Protein AF-A0A9E5TI72-F1 (afdb_monomer_lite)

pLDDT: mean 92.55, std 7.23, range [55.94, 98.62]

Sequence (106 aa):
EDNPNVIVIEGPGAYIRYICFNATTPPFDNVKVKQAISLAIDRDEISDRVYLGTHEPLYSMVPMGMEGHIDAFPERDLEAAKALLTEAGYSEASPLEMDLWWTPAH

Radius of gyration: 17.25 Å; chains: 1; bounding box: 38×29×51 Å

Foldseek 3Di:
DPDPVDDDDADDDFDDDDADDPCVDPPNVDVLLVLLVLQQDDQVCCCCPVVVVSDDRDQAP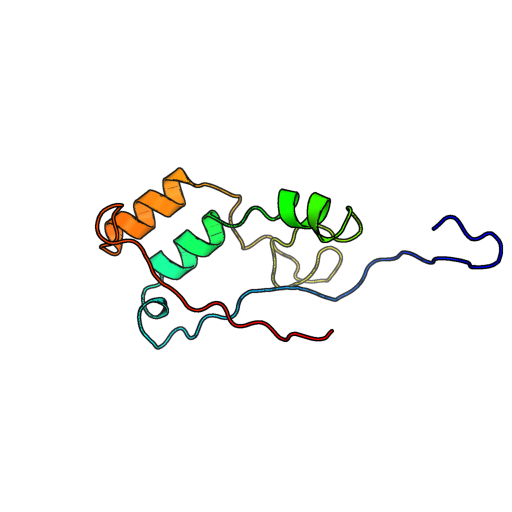GDPPDPPDDRPGDHHDNVSSVVSCVVSVADPVRHDDDDGDDDPDD

Secondary structure (DSSP, 8-state):
---TT-------------PPP-TTSTTTTSHHHHHHHHHH--HHHHHHHTSTTSS-----SS-TTSTT----SPPP-HHHHHHHHHHTT-BTTBPPP------S--

Structure (mmCIF, N/CA/C/O backbone):
data_AF-A0A9E5TI72-F1
#
_entry.id   AF-A0A9E5TI72-F1
#
loop_
_atom_site.group_PDB
_atom_site.id
_atom_site.type_symbol
_atom_site.label_atom_id
_atom_site.label_alt_id
_atom_site.label_comp_id
_atom_site.label_asym_id
_atom_site.label_entity_id
_atom_site.label_seq_id
_atom_site.pdbx_PDB_ins_code
_atom_site.Cartn_x
_atom_site.Cartn_y
_atom_site.Cartn_z
_atom_site.occupancy
_atom_site.B_iso_or_equiv
_atom_site.auth_seq_id
_atom_site.auth_comp_id
_atom_site.auth_asym_id
_atom_site.auth_atom_id
_atom_site.pdbx_PDB_model_num
ATOM 1 N N . GLU A 1 1 ? 9.621 1.715 -26.486 1.00 61.62 1 GLU A N 1
ATOM 2 C CA . GLU A 1 1 ? 10.948 1.199 -26.884 1.00 61.62 1 GLU A CA 1
ATOM 3 C C . GLU A 1 1 ? 11.230 1.256 -28.405 1.00 61.62 1 GLU A C 1
ATOM 5 O O . GLU A 1 1 ? 12.231 0.709 -28.845 1.00 61.62 1 GLU A O 1
ATOM 10 N N . ASP A 1 2 ? 10.452 1.963 -29.240 1.00 76.88 2 ASP A N 1
ATOM 11 C CA . ASP A 1 2 ? 10.480 1.735 -30.707 1.00 76.88 2 ASP A CA 1
ATOM 12 C C . ASP A 1 2 ? 11.557 2.486 -31.520 1.00 76.88 2 ASP A C 1
ATOM 14 O O . ASP A 1 2 ? 11.451 2.599 -32.744 1.00 76.88 2 ASP A O 1
ATOM 18 N N . ASN A 1 3 ? 12.598 3.032 -30.884 1.00 86.69 3 ASN A N 1
ATOM 19 C CA . ASN A 1 3 ? 13.676 3.700 -31.620 1.00 86.69 3 ASN A CA 1
ATOM 20 C C . ASN A 1 3 ? 14.777 2.689 -31.994 1.00 86.69 3 ASN A C 1
ATOM 22 O O . ASN A 1 3 ? 15.510 2.260 -31.105 1.00 86.69 3 ASN A O 1
ATOM 26 N N . PRO A 1 4 ? 14.982 2.369 -33.287 1.00 85.06 4 PRO A N 1
ATOM 27 C CA . PRO A 1 4 ? 15.945 1.349 -33.712 1.00 85.06 4 PRO A CA 1
ATOM 28 C C . PRO A 1 4 ? 17.413 1.723 -33.448 1.00 85.06 4 PRO A C 1
ATOM 30 O O . PRO A 1 4 ? 18.290 0.876 -33.581 1.00 85.06 4 PRO A O 1
ATOM 33 N N . ASN A 1 5 ? 17.698 2.978 -33.081 1.00 92.62 5 ASN A N 1
ATOM 34 C CA . ASN A 1 5 ? 19.044 3.449 -32.749 1.00 92.62 5 ASN A CA 1
ATOM 35 C C . ASN A 1 5 ? 19.358 3.389 -31.244 1.00 92.62 5 ASN A C 1
ATOM 37 O O . ASN A 1 5 ? 20.406 3.880 -30.823 1.00 92.62 5 ASN A O 1
ATOM 41 N N . VAL A 1 6 ? 18.459 2.837 -30.424 1.00 91.00 6 VAL A N 1
ATOM 42 C CA . VAL A 1 6 ? 18.628 2.717 -28.972 1.00 91.00 6 VAL A CA 1
ATOM 43 C C . VAL A 1 6 ? 18.423 1.264 -28.560 1.00 91.00 6 VAL A C 1
ATOM 45 O O . VAL A 1 6 ? 17.508 0.600 -29.032 1.00 91.00 6 VAL A O 1
ATOM 48 N N . ILE A 1 7 ? 19.278 0.776 -27.661 1.00 87.69 7 ILE A N 1
ATOM 49 C CA . ILE A 1 7 ? 19.117 -0.531 -27.023 1.00 87.69 7 ILE A CA 1
ATOM 50 C C . ILE A 1 7 ? 18.590 -0.282 -25.615 1.00 87.69 7 ILE A C 1
ATOM 52 O O . ILE A 1 7 ? 19.227 0.425 -24.833 1.00 87.69 7 ILE A O 1
ATOM 56 N N . VAL A 1 8 ? 17.436 -0.865 -25.303 1.00 87.12 8 VAL A N 1
ATOM 57 C CA . VAL A 1 8 ? 16.882 -0.895 -23.947 1.00 87.12 8 VAL A CA 1
ATOM 58 C C . VAL A 1 8 ? 17.291 -2.216 -23.308 1.00 87.12 8 VAL A C 1
ATOM 60 O O . VAL A 1 8 ? 17.174 -3.271 -23.928 1.00 87.12 8 VAL A O 1
ATOM 63 N N . ILE A 1 9 ? 17.839 -2.142 -22.097 1.00 87.12 9 ILE A N 1
ATOM 64 C CA . ILE A 1 9 ? 18.251 -3.311 -21.321 1.00 87.12 9 ILE A CA 1
ATOM 65 C C . ILE A 1 9 ? 17.378 -3.355 -20.077 1.00 87.12 9 ILE A C 1
ATOM 67 O O . ILE A 1 9 ? 17.403 -2.428 -19.270 1.00 87.12 9 ILE A O 1
ATOM 71 N N . GLU A 1 10 ? 16.649 -4.452 -19.928 1.00 85.56 10 GLU A N 1
ATOM 72 C CA . GLU A 1 10 ? 15.833 -4.747 -18.757 1.00 85.56 10 GLU A CA 1
ATOM 73 C C . GLU A 1 10 ? 16.497 -5.844 -17.929 1.00 85.56 10 GLU A C 1
ATOM 75 O O . GLU A 1 10 ? 17.135 -6.760 -18.456 1.00 85.56 10 GLU A O 1
ATOM 80 N N . GLY A 1 11 ? 16.371 -5.741 -16.612 1.00 85.94 11 GLY A N 1
ATOM 81 C CA . GLY A 1 11 ? 16.940 -6.712 -15.695 1.00 85.94 11 GLY A CA 1
ATOM 82 C C . GLY A 1 11 ? 16.496 -6.471 -14.257 1.00 85.94 11 GLY A C 1
ATOM 83 O O . GLY A 1 11 ? 15.967 -5.403 -13.941 1.00 85.94 11 GLY A O 1
ATOM 84 N N . PRO A 1 12 ? 16.716 -7.457 -13.373 1.00 84.00 12 PRO A N 1
ATOM 85 C CA . PRO A 1 12 ? 16.307 -7.365 -11.980 1.00 84.00 12 PRO A CA 1
ATOM 86 C C . PRO A 1 12 ? 17.043 -6.227 -11.264 1.00 84.00 12 PRO A C 1
ATOM 88 O O . PRO A 1 12 ? 18.274 -6.141 -11.288 1.00 84.00 12 PRO A O 1
ATOM 91 N N . GLY A 1 13 ? 16.271 -5.360 -10.611 1.00 84.25 13 GLY A N 1
ATOM 92 C CA . GLY A 1 13 ? 16.761 -4.247 -9.806 1.00 84.25 13 GLY A CA 1
ATOM 93 C C . GLY A 1 13 ? 16.504 -4.456 -8.314 1.00 84.25 13 GLY A C 1
ATOM 94 O O . GLY A 1 13 ? 15.554 -5.117 -7.914 1.00 84.25 13 GLY A O 1
ATOM 95 N N . ALA A 1 14 ? 17.340 -3.843 -7.476 1.00 85.94 14 ALA A N 1
ATOM 96 C CA . ALA A 1 14 ? 17.209 -3.869 -6.015 1.00 85.94 14 ALA A CA 1
ATOM 97 C C . ALA A 1 14 ? 16.234 -2.816 -5.454 1.00 85.94 14 ALA A C 1
ATOM 99 O O . ALA A 1 14 ? 16.101 -2.668 -4.239 1.00 85.94 14 ALA A O 1
ATOM 100 N N . TYR A 1 15 ? 15.635 -2.006 -6.325 1.00 88.38 15 TYR A N 1
ATOM 101 C CA . TYR A 1 15 ? 14.906 -0.812 -5.926 1.00 88.38 15 TYR A CA 1
ATOM 102 C C . TYR A 1 15 ? 13.483 -1.150 -5.499 1.00 88.38 15 TYR A C 1
ATOM 104 O O . TYR A 1 15 ? 12.771 -1.877 -6.184 1.00 88.38 15 TYR A O 1
ATOM 112 N N . ILE A 1 16 ? 13.064 -0.563 -4.380 1.00 92.06 16 ILE A N 1
ATOM 113 C CA . ILE A 1 16 ? 11.712 -0.698 -3.842 1.00 92.06 16 ILE A CA 1
ATOM 114 C C . ILE A 1 16 ? 11.060 0.667 -3.658 1.00 92.06 16 ILE A C 1
ATOM 116 O O . ILE A 1 16 ? 11.728 1.686 -3.462 1.00 92.06 16 ILE A O 1
ATOM 120 N N . ARG A 1 17 ? 9.730 0.676 -3.687 1.00 91.81 17 ARG A N 1
ATOM 121 C CA . ARG A 1 17 ? 8.892 1.844 -3.413 1.00 91.81 17 ARG A CA 1
ATOM 122 C C . ARG A 1 17 ? 7.946 1.484 -2.278 1.00 91.81 17 ARG A C 1
ATOM 124 O O . ARG A 1 17 ? 7.289 0.451 -2.327 1.00 91.81 17 ARG A O 1
ATOM 131 N N . TYR A 1 18 ? 7.914 2.312 -1.243 1.00 92.56 18 TYR A N 1
ATOM 132 C CA . TYR A 1 18 ? 7.164 2.031 -0.024 1.00 92.56 18 TYR A CA 1
ATOM 133 C C . TYR A 1 18 ? 6.679 3.325 0.625 1.00 92.56 18 TYR A C 1
ATOM 135 O O . TYR A 1 18 ? 7.249 4.397 0.421 1.00 92.56 18 TYR A O 1
ATOM 143 N N . ILE A 1 19 ? 5.613 3.207 1.416 1.00 92.44 19 ILE A N 1
ATOM 144 C CA . ILE A 1 19 ? 5.082 4.295 2.236 1.00 92.44 19 ILE A CA 1
ATOM 145 C C . ILE A 1 19 ? 5.718 4.200 3.621 1.00 92.44 19 ILE A C 1
ATOM 147 O O . ILE A 1 19 ? 5.695 3.148 4.262 1.00 92.44 19 ILE A O 1
ATOM 151 N N . CYS A 1 20 ? 6.271 5.313 4.095 1.00 93.12 20 CYS A N 1
ATOM 152 C CA . CYS A 1 20 ? 6.812 5.427 5.443 1.00 93.12 20 CYS A CA 1
ATOM 153 C C . CYS A 1 20 ? 5.770 6.027 6.382 1.00 93.12 20 CYS A C 1
ATOM 155 O O . CYS A 1 20 ? 5.321 7.152 6.174 1.00 93.12 20 CYS A O 1
ATOM 157 N N . PHE A 1 21 ? 5.454 5.321 7.465 1.00 94.88 21 PHE A N 1
ATOM 158 C CA . PHE A 1 21 ? 4.614 5.852 8.535 1.00 94.88 21 PHE A CA 1
ATOM 159 C C . PHE A 1 21 ? 5.466 6.381 9.687 1.00 94.88 21 PHE A C 1
ATOM 161 O O . PHE A 1 21 ? 6.363 5.686 10.168 1.00 94.88 21 PHE A O 1
ATOM 168 N N . ASN A 1 22 ? 5.127 7.560 10.214 1.00 95.00 22 ASN A N 1
ATOM 169 C CA . ASN A 1 22 ? 5.603 7.955 11.536 1.00 95.00 22 ASN A CA 1
ATOM 170 C C . ASN A 1 22 ? 4.809 7.187 12.603 1.00 95.00 22 ASN A C 1
ATOM 172 O O . ASN A 1 22 ? 3.743 7.612 13.035 1.00 95.00 22 ASN A O 1
ATOM 176 N N . ALA A 1 23 ? 5.349 6.052 13.042 1.00 94.94 23 ALA A N 1
ATOM 177 C CA . ALA A 1 23 ? 4.694 5.135 13.972 1.00 94.94 23 ALA A CA 1
ATOM 178 C C . ALA A 1 23 ? 4.504 5.673 15.407 1.00 94.94 23 ALA A C 1
ATOM 180 O O . ALA A 1 23 ? 4.063 4.918 16.267 1.00 94.94 23 ALA A O 1
ATOM 181 N N . THR A 1 24 ? 4.868 6.927 15.683 1.00 95.94 24 THR A N 1
ATOM 182 C CA . THR A 1 24 ? 4.764 7.554 17.014 1.00 95.94 24 THR A CA 1
ATOM 183 C C . THR A 1 24 ? 3.784 8.723 17.055 1.00 95.94 24 THR A C 1
ATOM 185 O O . THR A 1 24 ? 3.640 9.372 18.086 1.00 95.94 24 THR A O 1
ATOM 188 N N . THR A 1 25 ? 3.135 9.035 15.932 1.00 95.19 25 THR A N 1
ATOM 189 C CA . THR A 1 25 ? 2.239 10.186 15.808 1.00 95.19 25 THR A CA 1
ATOM 190 C C . THR A 1 25 ? 0.870 9.724 15.316 1.00 95.19 25 THR A C 1
ATOM 192 O O . THR A 1 25 ? 0.818 8.943 14.360 1.00 95.19 25 THR A O 1
ATOM 195 N N . PRO A 1 26 ? -0.231 10.208 15.919 1.00 94.19 26 PRO A N 1
ATOM 196 C CA . PRO A 1 26 ? -1.565 9.944 15.407 1.00 94.19 26 PRO A CA 1
ATOM 197 C C . PRO A 1 26 ? -1.712 10.358 13.936 1.00 94.19 26 PRO A C 1
ATOM 199 O O . PRO A 1 26 ? -1.170 11.394 13.545 1.00 94.19 26 PRO A O 1
ATOM 202 N N . PRO A 1 27 ? -2.437 9.582 13.114 1.00 95.56 27 PRO A N 1
ATOM 203 C CA . PRO A 1 27 ? -3.157 8.348 13.464 1.00 95.56 27 PRO A CA 1
ATOM 204 C C . PRO A 1 27 ? -2.325 7.054 13.327 1.00 95.56 27 PRO A C 1
ATOM 206 O O . PRO A 1 27 ? -2.846 5.952 13.494 1.00 95.56 27 PRO A O 1
ATOM 209 N N . PHE A 1 28 ? -1.040 7.154 12.976 1.00 97.00 28 PHE A N 1
ATOM 210 C CA . PHE A 1 28 ? -0.196 6.012 12.596 1.00 97.00 28 PHE A CA 1
ATOM 211 C C . PHE A 1 28 ? 0.519 5.323 13.771 1.00 97.00 28 PHE A C 1
ATOM 213 O O . PHE A 1 28 ? 1.193 4.295 13.591 1.00 97.00 28 PHE A O 1
ATOM 220 N N . ASP A 1 29 ? 0.376 5.869 14.976 1.00 96.88 29 ASP A N 1
ATOM 221 C CA . ASP A 1 29 ? 0.692 5.201 16.237 1.00 96.88 29 ASP A CA 1
ATOM 222 C C . ASP A 1 29 ? -0.226 3.992 16.490 1.00 96.88 29 ASP A C 1
ATOM 224 O O . ASP A 1 29 ? 0.209 2.994 17.068 1.00 96.88 29 ASP A O 1
ATOM 228 N N . ASN A 1 30 ? -1.446 4.001 15.945 1.00 97.62 30 ASN A N 1
ATOM 229 C CA . ASN A 1 30 ? -2.324 2.838 15.917 1.00 97.62 30 ASN A CA 1
ATOM 230 C C . ASN A 1 30 ? -1.908 1.839 14.817 1.00 97.62 30 ASN A C 1
ATOM 232 O O . ASN A 1 30 ? -1.991 2.107 13.616 1.00 97.62 30 ASN A O 1
ATOM 236 N N . VAL A 1 31 ? -1.499 0.631 15.219 1.00 96.88 31 VAL A N 1
ATOM 237 C CA . VAL A 1 31 ? -1.087 -0.430 14.282 1.00 96.88 31 VAL A CA 1
ATOM 238 C C . VAL A 1 31 ? -2.200 -0.846 13.316 1.00 96.88 31 VAL A C 1
ATOM 240 O O . VAL A 1 31 ? -1.900 -1.120 12.154 1.00 96.88 31 VAL A O 1
ATOM 243 N N . LYS A 1 32 ? -3.470 -0.807 13.746 1.00 97.88 32 LYS A N 1
ATOM 244 C CA . LYS A 1 32 ? -4.615 -1.176 12.901 1.00 97.88 32 LYS A CA 1
ATOM 245 C C . LYS A 1 32 ? -4.753 -0.246 11.701 1.00 97.88 32 LYS A C 1
ATOM 247 O O . LYS A 1 32 ? -5.063 -0.711 10.612 1.00 97.88 32 LYS A O 1
ATOM 252 N N . VAL A 1 33 ? -4.442 1.041 11.876 1.00 97.75 33 VAL A N 1
ATOM 253 C CA . VAL A 1 33 ? -4.460 2.030 10.787 1.00 97.75 33 VAL A CA 1
ATOM 254 C C . VAL A 1 33 ? -3.420 1.668 9.728 1.00 97.75 33 VAL A C 1
ATOM 256 O O . VAL A 1 33 ? -3.744 1.584 8.547 1.00 97.75 33 VAL A O 1
ATOM 259 N N . LYS A 1 34 ? -2.183 1.359 10.134 1.00 96.62 34 LYS A N 1
ATOM 260 C CA . LYS A 1 34 ? -1.117 0.958 9.196 1.00 96.62 34 LYS A CA 1
ATOM 261 C C . LYS A 1 34 ? -1.428 -0.364 8.490 1.00 96.62 34 LYS A C 1
ATOM 263 O O . LYS A 1 34 ? -1.168 -0.496 7.296 1.00 96.62 34 LYS A O 1
ATOM 268 N N . GLN A 1 35 ? -1.994 -1.332 9.212 1.00 96.88 35 GLN A N 1
ATOM 269 C CA . GLN A 1 35 ? -2.422 -2.610 8.640 1.00 96.88 35 GLN A CA 1
ATOM 270 C C . GLN A 1 35 ? -3.549 -2.421 7.622 1.00 96.88 35 GLN A C 1
ATOM 272 O O . GLN A 1 35 ? -3.456 -2.956 6.520 1.00 96.88 35 GLN A O 1
ATOM 277 N N . ALA A 1 36 ? -4.556 -1.607 7.948 1.00 98.06 36 ALA A N 1
ATOM 278 C CA . ALA A 1 36 ? -5.649 -1.292 7.038 1.00 98.06 36 ALA A CA 1
ATOM 279 C C . ALA A 1 36 ? -5.154 -0.635 5.746 1.00 98.06 36 ALA A C 1
ATOM 281 O O . ALA A 1 36 ? -5.575 -1.021 4.661 1.00 98.06 36 ALA A O 1
ATOM 282 N N . ILE A 1 37 ? -4.215 0.312 5.847 1.00 96.75 37 ILE A N 1
ATOM 283 C CA . ILE A 1 37 ? -3.620 0.944 4.665 1.00 96.75 37 ILE A CA 1
ATOM 284 C C . ILE A 1 37 ? -2.862 -0.095 3.830 1.00 96.75 37 ILE A C 1
ATOM 286 O O . ILE A 1 37 ? -3.034 -0.131 2.618 1.00 96.75 37 ILE A O 1
ATOM 290 N N . SER A 1 38 ? -2.079 -0.982 4.454 1.00 96.56 38 SER A N 1
ATOM 291 C CA . SER A 1 38 ? -1.340 -2.031 3.732 1.00 96.56 38 SER A CA 1
ATOM 292 C C . SER A 1 38 ? -2.253 -3.004 2.971 1.00 96.56 38 SER A C 1
ATOM 294 O O . SER A 1 38 ? -1.916 -3.396 1.853 1.00 96.56 38 SER A O 1
ATOM 296 N N . LEU A 1 39 ? -3.406 -3.353 3.556 1.00 98.12 39 LEU A N 1
ATOM 297 C CA . LEU A 1 39 ? -4.451 -4.186 2.943 1.00 98.12 39 LEU A CA 1
ATOM 298 C C . LEU A 1 39 ? -5.205 -3.463 1.818 1.00 98.12 39 LEU A C 1
ATOM 300 O O . LEU A 1 39 ? -5.715 -4.106 0.906 1.00 98.12 39 LEU A O 1
ATOM 304 N N . ALA A 1 40 ? -5.302 -2.134 1.872 1.00 97.38 40 ALA A N 1
ATOM 305 C CA . ALA A 1 40 ? -6.029 -1.359 0.871 1.00 97.38 40 ALA A CA 1
ATOM 306 C C . ALA A 1 40 ? -5.240 -1.149 -0.435 1.00 97.38 40 ALA A C 1
ATOM 308 O O . ALA A 1 40 ? -5.852 -0.902 -1.479 1.00 97.38 40 ALA A O 1
ATOM 309 N N . ILE A 1 41 ? -3.905 -1.238 -0.383 1.00 96.62 41 ILE A N 1
ATOM 310 C CA . ILE A 1 41 ? -3.021 -0.997 -1.531 1.00 96.62 41 ILE A CA 1
ATOM 311 C C . ILE A 1 41 ? -3.130 -2.143 -2.539 1.00 96.62 41 ILE A C 1
ATOM 313 O O . ILE A 1 41 ? -2.803 -3.290 -2.231 1.00 96.62 41 ILE A O 1
ATOM 317 N N . ASP A 1 42 ? -3.512 -1.796 -3.766 1.00 96.94 42 ASP A N 1
ATOM 318 C CA . ASP A 1 42 ? -3.440 -2.688 -4.918 1.00 96.94 42 ASP A CA 1
ATOM 319 C C . ASP A 1 42 ? -2.044 -2.628 -5.547 1.00 96.94 42 ASP A C 1
ATOM 321 O O . ASP A 1 42 ? -1.702 -1.685 -6.261 1.00 96.94 42 ASP A O 1
ATOM 325 N N . ARG A 1 43 ? -1.198 -3.601 -5.206 1.00 95.62 43 ARG A N 1
ATOM 326 C CA . ARG A 1 43 ? 0.193 -3.653 -5.677 1.00 95.62 43 ARG A CA 1
ATOM 327 C C . ARG A 1 43 ? 0.271 -4.075 -7.143 1.00 95.62 43 ARG A C 1
ATOM 329 O O . ARG A 1 43 ? 1.126 -3.548 -7.854 1.00 95.62 43 ARG A O 1
ATOM 336 N N . ASP A 1 44 ? -0.641 -4.939 -7.576 1.00 94.81 44 ASP A N 1
ATOM 337 C CA . ASP A 1 44 ? -0.724 -5.433 -8.950 1.00 94.81 44 ASP A CA 1
ATOM 338 C C . ASP A 1 44 ? -1.173 -4.307 -9.885 1.00 94.81 44 ASP A C 1
ATOM 340 O O . ASP A 1 44 ? -0.499 -3.997 -10.863 1.00 94.81 44 ASP A O 1
ATOM 344 N N . GLU A 1 45 ? -2.236 -3.579 -9.526 1.00 96.38 45 GLU A N 1
ATOM 345 C CA . GLU A 1 45 ? -2.722 -2.456 -10.331 1.00 96.38 45 GLU A CA 1
ATOM 346 C C . GLU A 1 45 ? -1.674 -1.334 -10.453 1.00 96.38 45 GLU A C 1
ATOM 348 O O . GLU A 1 45 ? -1.542 -0.715 -11.512 1.00 96.38 45 GLU A O 1
ATOM 353 N N . ILE A 1 46 ? -0.905 -1.067 -9.390 1.00 95.75 46 ILE A N 1
ATOM 354 C CA . ILE A 1 46 ? 0.192 -0.088 -9.424 1.00 95.75 46 ILE A CA 1
ATOM 355 C C . ILE A 1 46 ? 1.318 -0.566 -10.351 1.00 95.75 46 ILE A C 1
ATOM 357 O O . ILE A 1 46 ? 1.797 0.216 -11.176 1.00 95.75 46 ILE A O 1
ATOM 361 N N . SER A 1 47 ? 1.737 -1.826 -10.222 1.00 94.44 47 SER A N 1
ATOM 362 C CA . SER A 1 47 ? 2.749 -2.448 -11.084 1.00 94.44 47 SER A CA 1
ATOM 363 C C . SER A 1 47 ? 2.348 -2.356 -12.565 1.00 94.44 47 SER A C 1
ATOM 365 O O . SER A 1 47 ? 3.096 -1.812 -13.386 1.00 94.44 47 SER A O 1
ATOM 367 N N . ASP A 1 48 ? 1.118 -2.745 -12.888 1.00 95.56 48 ASP A N 1
ATOM 368 C CA . ASP A 1 48 ? 0.631 -2.794 -14.262 1.00 95.56 48 ASP A CA 1
ATOM 369 C C . ASP A 1 48 ? 0.389 -1.402 -14.851 1.00 95.56 48 ASP A C 1
ATOM 371 O O . ASP A 1 48 ? 0.836 -1.093 -15.955 1.00 95.56 48 ASP A O 1
ATOM 375 N N . ARG A 1 49 ? -0.340 -0.531 -14.142 1.00 96.25 49 ARG A N 1
ATOM 376 C CA . ARG A 1 49 ? -0.838 0.725 -14.727 1.00 96.25 49 ARG A CA 1
ATOM 377 C C . ARG A 1 49 ? 0.107 1.901 -14.555 1.00 96.25 49 ARG A C 1
ATOM 379 O O . ARG A 1 49 ? 0.130 2.776 -15.418 1.00 96.25 49 ARG A O 1
ATOM 386 N N . VAL A 1 50 ? 0.834 1.965 -13.439 1.00 93.62 50 VAL A N 1
ATOM 387 C CA . VAL A 1 50 ? 1.740 3.087 -13.142 1.00 93.62 50 VAL A CA 1
ATOM 388 C C . VAL A 1 50 ? 3.136 2.792 -13.670 1.00 93.62 50 VAL A C 1
ATOM 390 O O . VAL A 1 50 ? 3.745 3.660 -14.292 1.00 93.62 50 VAL A O 1
ATOM 393 N N . TYR A 1 51 ? 3.622 1.569 -13.457 1.00 92.50 51 TYR A N 1
ATOM 394 C CA . TYR A 1 51 ? 4.941 1.140 -13.921 1.00 92.50 51 TYR A CA 1
ATOM 395 C C . TYR A 1 51 ? 4.913 0.414 -15.269 1.00 92.50 51 TYR A C 1
ATOM 397 O O . TYR A 1 51 ? 5.971 0.011 -15.747 1.00 92.50 51 TYR A O 1
ATOM 405 N N . LEU A 1 52 ? 3.751 0.288 -15.917 1.00 93.06 52 LEU A N 1
ATOM 406 C CA . LEU A 1 52 ? 3.611 -0.326 -17.244 1.00 93.06 52 LEU A CA 1
ATOM 407 C C . LEU A 1 52 ? 4.157 -1.766 -17.294 1.00 93.06 52 LEU A C 1
ATOM 409 O O . LEU A 1 52 ? 4.736 -2.170 -18.298 1.00 93.06 52 LEU A O 1
ATOM 413 N N . GLY A 1 53 ? 4.031 -2.515 -16.191 1.00 91.06 53 GLY A N 1
ATOM 414 C CA . GLY A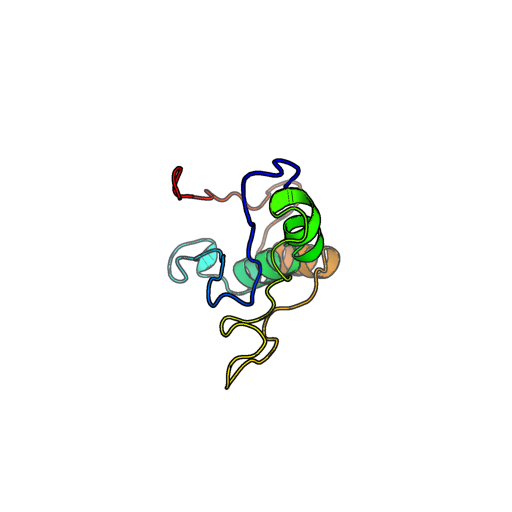 1 53 ? 4.528 -3.891 -16.074 1.00 91.06 53 GLY A CA 1
ATOM 415 C C . GLY A 1 53 ? 6.054 -4.018 -15.972 1.00 91.06 53 GLY A C 1
ATOM 416 O O . GLY A 1 53 ? 6.580 -5.122 -16.001 1.00 91.06 53 GLY A O 1
ATOM 417 N N . THR A 1 54 ? 6.788 -2.908 -15.837 1.00 90.88 54 THR A N 1
ATOM 418 C CA . THR A 1 54 ? 8.263 -2.924 -15.729 1.00 90.88 54 THR A CA 1
ATOM 419 C C . THR A 1 54 ? 8.775 -3.193 -14.311 1.00 90.88 54 THR A C 1
ATOM 421 O O . THR A 1 54 ? 9.982 -3.276 -14.090 1.00 90.88 54 THR A O 1
ATOM 424 N N . HIS A 1 55 ? 7.875 -3.267 -13.329 1.00 91.56 55 HIS A N 1
ATOM 425 C CA . HIS A 1 55 ? 8.193 -3.497 -11.921 1.00 91.56 55 HIS A CA 1
ATOM 426 C C . HIS A 1 55 ? 7.285 -4.586 -11.371 1.00 91.56 55 HIS A C 1
ATOM 428 O O . HIS A 1 55 ? 6.082 -4.512 -11.572 1.00 91.56 55 HIS A O 1
ATOM 434 N N . GLU A 1 56 ? 7.833 -5.533 -10.619 1.00 91.94 56 GLU A N 1
ATOM 435 C CA . GLU A 1 56 ? 7.043 -6.568 -9.945 1.00 91.94 56 GLU A CA 1
ATOM 436 C C . GLU A 1 56 ? 6.299 -6.004 -8.713 1.00 91.94 56 GLU A C 1
ATOM 438 O O . GLU A 1 56 ? 6.842 -5.137 -8.009 1.00 91.94 56 GLU A O 1
ATOM 443 N N . PRO A 1 57 ? 5.087 -6.499 -8.398 1.00 94.25 57 PRO A N 1
ATOM 444 C CA . PRO A 1 57 ? 4.385 -6.197 -7.152 1.00 94.25 57 PRO A CA 1
ATOM 445 C C . PRO A 1 57 ? 5.233 -6.510 -5.909 1.00 94.25 57 PRO A C 1
ATOM 447 O O . PRO A 1 57 ? 5.805 -7.591 -5.765 1.00 94.25 57 PRO A O 1
ATOM 450 N N . LEU A 1 58 ? 5.316 -5.560 -4.971 1.00 93.88 58 LEU A N 1
ATOM 451 C CA . LEU A 1 58 ? 6.210 -5.673 -3.815 1.00 93.88 58 LEU A CA 1
ATOM 452 C C . LEU A 1 58 ? 5.489 -6.147 -2.541 1.00 93.88 58 LEU A C 1
ATOM 454 O O . LEU A 1 58 ? 4.789 -5.369 -1.884 1.00 93.88 58 LEU A O 1
ATOM 458 N N . TYR A 1 59 ? 5.761 -7.387 -2.129 1.00 94.38 59 TYR A N 1
ATOM 459 C CA . TYR A 1 59 ? 5.216 -8.003 -0.906 1.00 94.38 59 TYR A CA 1
ATOM 460 C C . TYR A 1 59 ? 6.238 -8.181 0.229 1.00 94.38 59 TYR A C 1
ATOM 462 O O . TYR A 1 59 ? 5.913 -8.688 1.304 1.00 94.38 59 TYR A O 1
ATOM 470 N N . SER A 1 60 ? 7.463 -7.689 0.038 1.00 93.62 60 SER A N 1
ATOM 471 C CA . SER A 1 60 ? 8.537 -7.760 1.027 1.00 93.62 60 SER A CA 1
ATOM 472 C C . SER A 1 60 ? 9.409 -6.507 1.016 1.00 93.62 60 SER A C 1
ATOM 474 O O . SER A 1 60 ? 9.545 -5.838 -0.004 1.00 93.62 60 SER A O 1
ATOM 476 N N . MET A 1 61 ? 10.051 -6.206 2.147 1.00 92.44 61 MET A N 1
ATOM 477 C CA . MET A 1 61 ? 11.113 -5.190 2.194 1.00 92.44 61 MET A CA 1
ATOM 478 C C . MET A 1 61 ? 12.408 -5.678 1.536 1.00 92.44 61 MET A C 1
ATOM 480 O O . MET A 1 61 ? 13.215 -4.859 1.106 1.00 92.44 61 MET A O 1
ATOM 484 N N . VAL A 1 62 ? 12.618 -6.997 1.475 1.00 93.12 62 VAL A N 1
ATOM 485 C CA . VAL A 1 62 ? 13.739 -7.608 0.757 1.00 93.12 62 VAL A CA 1
ATOM 486 C C . VAL A 1 62 ? 13.220 -8.025 -0.622 1.00 93.12 62 VAL A C 1
ATOM 488 O O . VAL A 1 62 ? 12.329 -8.872 -0.675 1.00 93.12 62 VAL A O 1
ATOM 491 N N . PRO A 1 63 ? 13.715 -7.445 -1.731 1.00 90.38 63 PRO A N 1
ATOM 492 C CA . PRO A 1 63 ? 13.228 -7.755 -3.075 1.00 90.38 63 PRO A CA 1
ATOM 493 C C . PRO A 1 63 ? 13.286 -9.244 -3.425 1.00 90.38 63 PRO A C 1
ATOM 495 O O . PRO A 1 63 ? 14.156 -9.978 -2.948 1.00 90.38 63 PRO A O 1
ATOM 498 N N . MET A 1 64 ? 12.387 -9.675 -4.311 1.00 88.25 64 MET A N 1
ATOM 499 C CA . MET A 1 64 ? 12.400 -11.029 -4.861 1.00 88.25 64 MET A CA 1
ATOM 500 C C . MET A 1 64 ? 13.756 -11.332 -5.521 1.00 88.25 64 MET A C 1
ATOM 502 O O . MET A 1 64 ? 14.368 -10.473 -6.153 1.00 88.25 64 MET A O 1
ATOM 506 N N . GLY A 1 65 ? 14.241 -12.564 -5.358 1.00 88.19 65 GLY A N 1
ATOM 507 C CA . GLY A 1 65 ? 15.536 -12.995 -5.896 1.00 88.19 65 GLY A CA 1
ATOM 508 C C . GLY A 1 65 ? 16.741 -12.652 -5.014 1.00 88.19 65 GLY A C 1
ATOM 509 O O . GLY A 1 65 ? 17.861 -13.028 -5.359 1.00 88.19 65 GLY A O 1
ATOM 510 N N . MET A 1 66 ? 16.533 -11.992 -3.869 1.00 91.25 66 MET A N 1
ATOM 511 C CA . MET A 1 66 ? 17.572 -11.759 -2.863 1.00 91.25 66 MET A CA 1
ATOM 512 C C . MET A 1 66 ? 17.471 -12.734 -1.688 1.00 91.25 66 MET A C 1
ATOM 514 O O . MET A 1 66 ? 16.392 -13.208 -1.327 1.00 91.25 66 MET A O 1
ATOM 518 N N . GLU A 1 67 ? 18.612 -13.019 -1.061 1.00 93.31 67 GLU A N 1
ATOM 519 C CA . GLU A 1 67 ? 18.6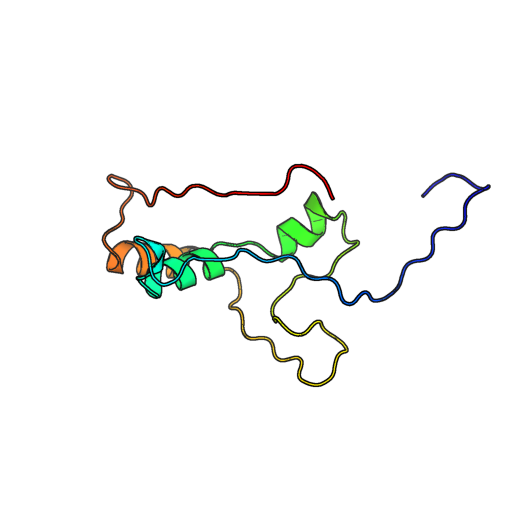59 -13.824 0.158 1.00 93.31 67 GLU A CA 1
ATOM 520 C C . GLU A 1 67 ? 17.877 -13.138 1.290 1.00 93.31 67 GLU A C 1
ATOM 522 O O . GLU A 1 67 ? 18.012 -11.937 1.520 1.00 93.31 67 GLU A O 1
ATOM 527 N N . GLY A 1 68 ? 17.046 -13.907 1.999 1.00 92.62 68 GLY A N 1
ATOM 528 C CA . GLY A 1 68 ? 16.191 -13.391 3.072 1.00 92.62 68 GLY A CA 1
ATOM 529 C C . GLY A 1 68 ? 14.851 -12.809 2.609 1.00 92.62 68 GLY A C 1
ATOM 530 O O . GLY A 1 68 ? 14.112 -12.286 3.441 1.00 92.62 68 GLY A O 1
ATOM 531 N N . HIS A 1 69 ? 14.513 -12.914 1.319 1.00 93.94 69 HIS A N 1
ATOM 532 C CA . HIS A 1 69 ? 13.184 -12.573 0.817 1.00 93.94 69 HIS A CA 1
ATOM 533 C C . HIS A 1 69 ? 12.097 -13.447 1.462 1.00 93.94 69 HIS A C 1
ATOM 535 O O . HIS A 1 69 ? 12.163 -14.677 1.427 1.00 93.94 69 HIS A O 1
ATOM 541 N N . ILE A 1 70 ? 11.096 -12.785 2.046 1.00 94.94 70 ILE A N 1
ATOM 542 C CA . ILE A 1 70 ? 9.889 -13.391 2.617 1.00 94.94 70 ILE A CA 1
ATOM 543 C C . ILE A 1 70 ? 8.729 -12.439 2.350 1.00 94.94 70 ILE A C 1
ATOM 545 O O . ILE A 1 70 ? 8.808 -11.268 2.741 1.00 94.94 70 ILE A O 1
ATOM 549 N N . ASP A 1 71 ? 7.652 -12.938 1.750 1.00 93.69 71 ASP A N 1
ATOM 550 C CA . ASP A 1 71 ? 6.414 -12.179 1.590 1.00 93.69 71 ASP A CA 1
ATOM 551 C C . ASP A 1 71 ? 5.784 -11.921 2.961 1.00 93.69 71 ASP A C 1
ATOM 553 O O . ASP A 1 71 ? 5.276 -12.817 3.635 1.00 93.69 71 ASP A O 1
ATOM 557 N N . ALA A 1 72 ? 5.902 -10.672 3.406 1.00 92.88 72 ALA A N 1
ATOM 558 C CA . ALA A 1 72 ? 5.511 -10.225 4.738 1.00 92.88 72 ALA A CA 1
ATOM 559 C C . ALA A 1 72 ? 4.301 -9.283 4.707 1.00 92.88 72 ALA A C 1
ATOM 561 O O . ALA A 1 72 ? 3.681 -9.034 5.744 1.00 92.88 72 ALA A O 1
ATOM 562 N N . PHE A 1 73 ? 3.977 -8.723 3.542 1.00 93.56 73 PHE A N 1
ATOM 563 C CA . PHE A 1 73 ? 2.821 -7.855 3.360 1.00 93.56 73 PHE A CA 1
ATOM 564 C C . PHE A 1 73 ? 1.601 -8.654 2.896 1.00 93.56 73 PHE A C 1
ATOM 566 O O . PHE A 1 73 ? 1.756 -9.608 2.139 1.00 93.56 73 PHE 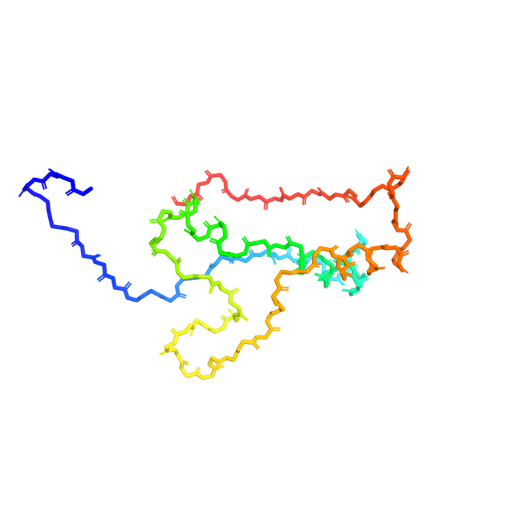A O 1
ATOM 573 N N . PRO A 1 74 ? 0.388 -8.283 3.343 1.00 93.88 74 PRO A N 1
ATOM 574 C CA . PRO A 1 74 ? -0.818 -8.999 2.965 1.00 93.88 74 PRO A CA 1
ATOM 575 C C . PRO A 1 74 ? -1.211 -8.709 1.513 1.00 93.88 74 PRO A C 1
ATOM 577 O O . PRO A 1 74 ? -0.900 -7.643 0.968 1.00 93.88 74 PRO A O 1
ATOM 580 N N . GLU A 1 75 ? -1.959 -9.639 0.925 1.00 95.94 75 GLU A N 1
ATOM 581 C CA . GLU A 1 75 ? -2.728 -9.386 -0.292 1.00 95.94 75 GLU A CA 1
ATOM 582 C C . GLU A 1 75 ? -3.780 -8.294 -0.064 1.00 95.94 75 GLU A C 1
ATOM 584 O O . GLU A 1 75 ? -4.146 -7.971 1.073 1.00 95.94 75 GLU A O 1
ATOM 589 N N . ARG A 1 76 ? -4.258 -7.700 -1.160 1.00 97.56 76 ARG A N 1
ATOM 590 C CA . ARG A 1 76 ? -5.272 -6.653 -1.090 1.00 97.56 76 ARG A CA 1
ATOM 591 C C . ARG A 1 76 ? -6.590 -7.231 -0.572 1.00 97.56 76 ARG A C 1
ATOM 593 O O . ARG A 1 76 ? -7.168 -8.116 -1.193 1.00 97.56 76 ARG A O 1
ATOM 600 N N . ASP A 1 77 ? -7.111 -6.656 0.507 1.00 98.31 77 ASP A N 1
ATOM 601 C CA . ASP A 1 77 ? -8.429 -6.984 1.054 1.00 98.31 77 ASP A CA 1
ATOM 602 C C . ASP A 1 77 ? -9.090 -5.717 1.610 1.00 98.31 77 ASP A C 1
ATOM 604 O O . ASP A 1 77 ? -8.779 -5.226 2.700 1.00 98.31 77 ASP A O 1
ATOM 608 N N . LEU A 1 78 ? -10.021 -5.165 0.829 1.00 98.06 78 LEU A N 1
ATOM 609 C CA . LEU A 1 78 ? -10.732 -3.940 1.192 1.00 98.06 78 LEU A CA 1
ATOM 610 C C . LEU A 1 78 ? -11.708 -4.142 2.353 1.00 98.06 78 LEU A C 1
ATOM 612 O O . LEU A 1 78 ? -11.962 -3.191 3.091 1.00 98.06 78 LEU A O 1
ATOM 616 N N . GLU A 1 79 ? -12.260 -5.340 2.524 1.00 98.31 79 GLU A N 1
ATOM 617 C CA . GLU A 1 79 ? -13.222 -5.604 3.592 1.00 98.31 79 GLU A CA 1
ATOM 618 C C . GLU A 1 79 ? -12.495 -5.729 4.932 1.00 98.31 79 GLU A C 1
ATOM 620 O O . GLU A 1 79 ? -12.878 -5.071 5.903 1.00 98.31 79 GLU A O 1
ATOM 625 N N . ALA A 1 80 ? -11.369 -6.449 4.967 1.00 98.38 80 ALA A N 1
ATOM 626 C CA . ALA A 1 80 ? -10.491 -6.480 6.134 1.00 98.38 80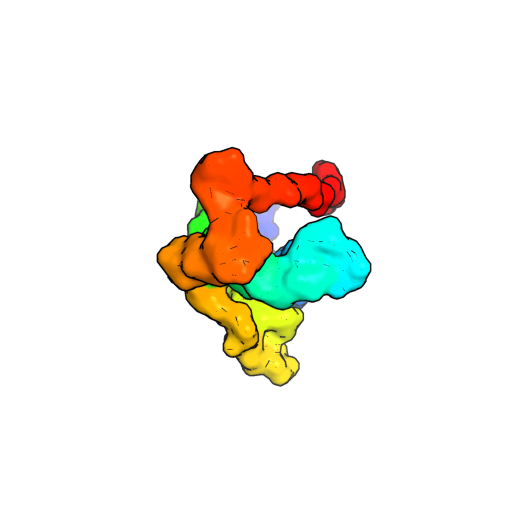 ALA A CA 1
ATOM 627 C C . ALA A 1 80 ? -9.925 -5.087 6.466 1.00 98.38 80 ALA A C 1
ATOM 629 O O . ALA A 1 80 ? -9.888 -4.696 7.636 1.00 98.38 80 ALA A O 1
ATOM 630 N N . ALA A 1 81 ? -9.539 -4.299 5.454 1.00 98.38 81 ALA A N 1
ATOM 631 C CA . ALA A 1 81 ? -9.078 -2.927 5.657 1.00 98.38 81 ALA A CA 1
ATOM 632 C C . ALA A 1 81 ? -10.153 -2.050 6.325 1.00 98.38 81 ALA A C 1
ATOM 634 O O . ALA A 1 81 ? -9.880 -1.392 7.332 1.00 98.38 81 ALA A O 1
ATOM 635 N N . LYS A 1 82 ? -11.392 -2.069 5.816 1.00 98.06 82 LYS A N 1
ATOM 636 C CA . LYS A 1 82 ? -12.520 -1.320 6.400 1.00 98.06 82 LYS A CA 1
ATOM 637 C C . LYS A 1 82 ? -12.853 -1.783 7.817 1.00 98.06 82 LYS A C 1
ATOM 639 O O . LYS A 1 82 ? -13.145 -0.944 8.670 1.00 98.06 82 LYS A O 1
ATOM 644 N N . ALA A 1 83 ? -12.790 -3.088 8.085 1.00 98.38 83 ALA A N 1
ATOM 645 C CA . ALA A 1 83 ? -13.019 -3.632 9.421 1.00 98.38 83 ALA A CA 1
ATOM 646 C C . ALA A 1 83 ? -11.994 -3.082 10.426 1.00 98.38 83 ALA A C 1
ATOM 648 O O . ALA A 1 83 ? -12.375 -2.550 11.468 1.00 98.38 83 ALA A O 1
ATOM 649 N N . LEU A 1 84 ? -10.704 -3.095 10.076 1.00 98.62 84 LEU A N 1
ATOM 650 C CA . LEU A 1 84 ? -9.642 -2.537 10.919 1.00 98.62 84 LEU A CA 1
ATOM 651 C C . LEU A 1 84 ? -9.783 -1.025 11.138 1.00 98.62 84 LEU A C 1
ATOM 653 O O . LEU A 1 84 ? -9.530 -0.546 12.244 1.00 98.62 84 LEU A O 1
ATOM 657 N N . LEU A 1 85 ? -10.205 -0.273 10.117 1.00 98.31 85 LEU A N 1
ATOM 658 C CA . LEU A 1 85 ? -10.500 1.158 10.253 1.00 98.31 85 LEU A CA 1
ATOM 659 C C . LEU A 1 85 ? -11.692 1.405 11.181 1.00 98.31 85 LEU A C 1
ATOM 661 O O . LEU A 1 85 ? -11.621 2.291 12.030 1.00 98.31 85 LEU A O 1
ATOM 665 N N . THR A 1 86 ? -12.740 0.586 11.084 1.00 98.19 86 THR A N 1
ATOM 666 C CA . THR A 1 86 ? -13.906 0.652 11.978 1.00 98.19 86 THR A CA 1
ATOM 667 C C . THR A 1 86 ? -13.504 0.382 13.424 1.00 98.19 86 THR A C 1
ATOM 669 O O . THR A 1 86 ? -13.853 1.140 14.326 1.00 98.19 86 THR A O 1
ATOM 672 N N . GLU A 1 87 ? -12.689 -0.648 13.656 1.00 9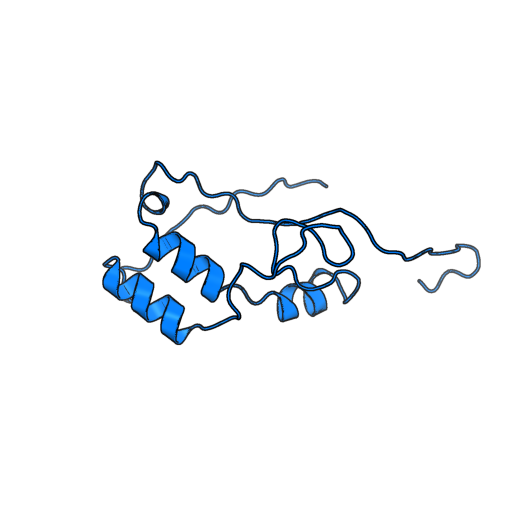8.00 87 GLU A N 1
ATOM 673 C CA . GLU A 1 87 ? -12.126 -0.941 14.976 1.00 98.00 87 GLU A CA 1
ATOM 674 C C . GLU A 1 87 ? -11.188 0.156 15.501 1.00 98.00 87 GLU A C 1
ATOM 676 O O . GLU A 1 87 ? -10.988 0.267 16.712 1.00 98.00 87 GLU A O 1
ATOM 681 N N . ALA A 1 88 ? -10.586 0.942 14.608 1.00 97.56 88 ALA A N 1
ATOM 682 C CA . ALA A 1 88 ? -9.766 2.100 14.944 1.00 97.56 88 ALA A CA 1
ATOM 683 C C . ALA A 1 88 ? -10.588 3.389 15.149 1.00 97.56 88 ALA A C 1
ATOM 685 O O . ALA A 1 88 ? -10.007 4.414 15.500 1.00 97.56 88 ALA A O 1
ATOM 686 N N . GLY A 1 89 ? -11.915 3.336 14.984 1.00 97.31 89 GLY A N 1
ATOM 687 C CA . GLY A 1 89 ? -12.830 4.455 15.223 1.00 97.31 89 GLY A CA 1
ATOM 688 C C . GLY A 1 89 ? -13.200 5.274 13.984 1.00 97.31 89 GLY A C 1
ATOM 689 O O . GLY A 1 89 ? -13.846 6.309 14.127 1.00 97.31 89 GLY A O 1
ATOM 690 N N . TYR A 1 90 ? -12.827 4.827 12.784 1.00 98.06 90 TYR A N 1
ATOM 691 C CA . TYR A 1 90 ? -13.181 5.489 11.528 1.00 98.06 90 TYR A CA 1
ATOM 692 C C . TYR A 1 90 ? -14.479 4.936 10.940 1.00 98.06 90 TYR A C 1
ATOM 694 O O . TYR A 1 90 ? -14.838 3.779 11.135 1.00 98.06 90 TYR A O 1
ATOM 702 N N . SER A 1 91 ? -15.194 5.769 10.193 1.00 96.69 91 SER A N 1
ATOM 703 C CA . SER A 1 91 ? -16.436 5.391 9.512 1.00 96.69 91 SER A CA 1
ATOM 704 C C . SER A 1 91 ? -16.640 6.243 8.264 1.00 96.69 91 SER A C 1
ATOM 706 O O . SER A 1 91 ? -15.897 7.189 8.029 1.00 96.69 91 SER A O 1
ATOM 708 N N . GLU A 1 92 ? -17.680 5.971 7.479 1.00 95.19 92 GLU A N 1
ATOM 709 C CA . GLU A 1 92 ? -18.026 6.835 6.340 1.00 95.19 92 GLU A CA 1
ATOM 710 C C . GLU A 1 92 ? -18.367 8.274 6.768 1.00 95.19 92 GLU A C 1
ATOM 712 O O . GLU A 1 92 ? -18.088 9.218 6.036 1.00 95.19 92 GLU A O 1
ATOM 717 N N . ALA A 1 93 ? -18.924 8.459 7.971 1.00 96.62 93 ALA A N 1
ATOM 718 C CA . ALA A 1 93 ? -19.235 9.780 8.521 1.00 96.62 93 ALA A CA 1
ATOM 719 C C . ALA A 1 93 ? -18.010 10.497 9.122 1.00 96.62 93 ALA A C 1
ATOM 721 O O . ALA A 1 93 ? -18.047 11.708 9.329 1.00 96.62 93 ALA A O 1
ATOM 722 N N . SER A 1 94 ? -16.941 9.758 9.426 1.00 96.38 94 SER A N 1
ATOM 723 C CA . SER A 1 94 ? -15.678 10.280 9.953 1.00 96.38 94 SER A CA 1
ATOM 724 C C . SER A 1 94 ? -14.532 9.454 9.359 1.00 96.38 94 SER A C 1
ATOM 726 O O . SER A 1 94 ? -14.059 8.504 9.996 1.00 96.38 94 SER A O 1
ATOM 728 N N . PRO A 1 95 ? -14.149 9.739 8.102 1.00 96.88 95 PRO A N 1
ATOM 729 C CA . PRO A 1 95 ? -13.145 8.958 7.398 1.00 96.88 95 PRO A CA 1
ATOM 730 C C . PRO A 1 95 ? -11.751 9.184 7.988 1.00 96.88 95 PRO A C 1
ATOM 732 O O . PRO A 1 95 ? -11.488 10.174 8.671 1.00 96.88 95 PRO A O 1
ATOM 735 N N . LEU A 1 96 ? -10.841 8.252 7.705 1.00 96.62 96 LEU A N 1
ATOM 736 C CA . LEU A 1 96 ? -9.420 8.464 7.950 1.00 96.62 96 LEU A CA 1
ATOM 737 C C . LEU A 1 96 ? -8.897 9.517 6.970 1.00 96.62 96 LEU A C 1
ATOM 739 O O . LEU A 1 96 ? -8.893 9.291 5.762 1.00 96.62 96 LEU A O 1
ATOM 743 N N . GLU A 1 97 ? -8.415 10.634 7.503 1.00 95.38 97 GLU A N 1
ATOM 744 C CA . GLU A 1 97 ? -7.705 11.663 6.746 1.00 95.38 97 GLU A CA 1
ATOM 745 C C . GLU A 1 97 ? -6.198 11.534 6.983 1.00 95.38 97 GLU A C 1
ATOM 747 O O . GLU A 1 97 ? -5.746 11.318 8.111 1.00 95.38 97 GLU A O 1
ATOM 752 N N . MET A 1 98 ? -5.411 11.640 5.911 1.00 93.38 98 MET A N 1
ATOM 753 C CA . MET A 1 98 ? -3.955 11.622 5.990 1.00 93.38 98 MET A CA 1
ATOM 754 C C . MET A 1 98 ? -3.316 12.471 4.899 1.00 93.38 98 MET A C 1
ATOM 756 O O . MET A 1 98 ? -3.794 12.503 3.765 1.00 93.38 98 MET A O 1
ATOM 760 N N . ASP A 1 99 ? -2.172 13.060 5.232 1.00 92.38 99 ASP A N 1
ATOM 761 C CA . ASP A 1 99 ? -1.298 13.698 4.259 1.00 92.38 99 ASP A CA 1
ATOM 762 C C . ASP A 1 99 ? -0.312 12.670 3.705 1.00 92.38 99 ASP A C 1
ATOM 764 O O . ASP A 1 99 ? 0.541 12.142 4.425 1.00 92.38 99 ASP A O 1
ATOM 768 N N . LEU A 1 100 ? -0.406 12.400 2.405 1.00 91.94 100 LEU A N 1
ATOM 769 C CA . LEU A 1 100 ? 0.603 11.628 1.694 1.00 91.94 100 LEU A CA 1
ATOM 770 C C . LEU A 1 100 ? 1.650 12.590 1.138 1.00 91.94 100 LEU A C 1
ATOM 772 O O . LEU A 1 100 ? 1.377 13.336 0.202 1.00 91.94 100 LEU A O 1
ATOM 776 N N . TRP A 1 101 ? 2.854 12.556 1.702 1.00 91.19 101 TRP A N 1
ATOM 777 C CA . TRP A 1 101 ? 4.004 13.266 1.150 1.00 91.19 101 TRP A CA 1
ATOM 778 C C . TRP A 1 101 ? 4.758 12.388 0.155 1.00 91.19 101 TRP A C 1
ATOM 780 O O . TRP A 1 101 ? 5.032 11.219 0.421 1.00 91.19 101 TRP A O 1
ATOM 790 N N . TRP A 1 102 ? 5.151 12.979 -0.969 1.00 89.19 102 TRP A N 1
ATOM 791 C CA . TRP A 1 102 ? 6.013 12.350 -1.965 1.00 89.19 102 TRP A CA 1
ATOM 792 C C . TRP A 1 102 ? 7.063 13.350 -2.446 1.00 89.19 102 TRP A C 1
ATOM 794 O O . TRP A 1 102 ? 6.869 14.566 -2.391 1.00 89.19 102 TRP A O 1
ATOM 804 N N . THR A 1 103 ? 8.198 12.846 -2.921 1.00 83.00 103 THR A N 1
ATOM 805 C CA . THR A 1 103 ? 9.195 13.688 -3.582 1.00 83.00 103 THR A CA 1
ATOM 806 C C . THR A 1 103 ? 8.750 13.957 -5.021 1.00 83.00 103 THR A C 1
ATOM 808 O O . THR A 1 103 ? 8.497 13.000 -5.751 1.00 83.00 103 THR A O 1
ATOM 811 N N . PRO A 1 104 ? 8.675 15.222 -5.474 1.00 72.62 104 PRO A N 1
ATOM 812 C CA . PRO A 1 104 ? 8.201 15.547 -6.821 1.00 72.62 104 PRO A CA 1
ATOM 813 C C . PRO A 1 104 ? 9.186 15.177 -7.943 1.00 72.62 104 PRO A C 1
ATOM 815 O O . PRO A 1 104 ? 8.812 15.247 -9.110 1.00 72.62 104 PRO A O 1
ATOM 818 N N . ALA A 1 105 ? 10.423 14.791 -7.616 1.00 61.88 105 ALA A N 1
ATOM 819 C CA . ALA A 1 105 ? 11.428 14.357 -8.580 1.00 61.88 105 ALA A CA 1
ATOM 820 C C . ALA A 1 105 ? 12.070 13.032 -8.144 1.00 61.88 105 ALA A C 1
ATOM 822 O O . ALA A 1 105 ? 12.396 12.849 -6.966 1.00 61.88 105 ALA A O 1
ATOM 823 N N . HIS A 1 106 ? 12.255 12.146 -9.120 1.00 55.94 106 HIS A N 1
ATOM 824 C CA . HIS A 1 106 ? 13.100 10.959 -9.071 1.00 55.94 106 HIS A CA 1
ATOM 825 C C . HIS A 1 106 ? 14.137 11.058 -10.183 1.00 55.94 106 HIS A C 1
ATOM 827 O O . HIS A 1 106 ? 13.761 11.539 -11.276 1.00 55.94 106 HIS A O 1
#